Protein AF-A0A2P4PUC8-F1 (afdb_monomer_lite)

Organism: Rhizophagus irregularis (strain DAOM 181602 / DAOM 197198 / MUCL 43194) (NCBI:txid747089)

pLDDT: mean 80.92, std 13.05, range [52.88, 97.0]

Radius of gyration: 12.16 Å; chains: 1; bounding box: 25×26×36 Å

Secondary structure (DSSP, 8-state):
----EEEE-S---------HHHHHHHHT--EEEEETT--HHHHHHHHHH-TT--EEEEE--SS---S---

Sequence (70 aa):
MKYTHLYIYQNFDSQIHLTHEAKRCFSEIEFLSCSTGIKDNIISILTETCKSIKKLELFIKLVDNNYGIV

Foldseek 3Di:
DQDQEEEEEPPPPDPDPQDPVNLQSLCNHQEYEYELPDDPSVVVSSVVRNNRHNYYHYHYDPPDNPDDDD

Structure (mmCIF, N/CA/C/O backbone):
data_AF-A0A2P4PUC8-F1
#
_entry.id   AF-A0A2P4PUC8-F1
#
loop_
_atom_site.group_PDB
_atom_site.id
_atom_site.type_symbol
_atom_site.label_atom_id
_atom_site.label_alt_id
_atom_site.label_comp_id
_atom_site.label_asym_id
_atom_site.label_entity_id
_atom_site.label_seq_id
_atom_site.pdbx_PDB_ins_code
_atom_site.Cartn_x
_atom_site.Cartn_y
_atom_site.Cartn_z
_atom_site.occupancy
_atom_site.B_iso_or_equiv
_atom_site.auth_seq_id
_atom_site.auth_comp_id
_atom_site.auth_asym_id
_atom_site.auth_atom_id
_atom_site.pdbx_PDB_model_num
ATOM 1 N N . MET A 1 1 ? -5.151 15.720 12.297 1.00 66.44 1 MET A N 1
ATOM 2 C CA . MET A 1 1 ? -5.664 15.415 10.942 1.00 66.44 1 MET A CA 1
ATOM 3 C C . MET A 1 1 ? -5.263 13.992 10.597 1.00 66.44 1 MET A C 1
ATOM 5 O O . MET A 1 1 ? -4.127 13.640 10.883 1.00 66.44 1 MET A O 1
ATOM 9 N N . LYS A 1 2 ? -6.182 13.188 10.047 1.00 82.44 2 LYS A N 1
ATOM 10 C CA . LYS A 1 2 ? -5.906 11.824 9.573 1.00 82.44 2 LYS A CA 1
ATOM 11 C C . LYS A 1 2 ? -5.699 11.866 8.061 1.00 82.44 2 LYS A C 1
ATOM 13 O O . LYS A 1 2 ? -6.548 12.409 7.359 1.00 82.44 2 LYS A O 1
ATOM 18 N N . TYR A 1 3 ? -4.603 11.294 7.575 1.00 87.69 3 TYR A N 1
ATOM 19 C CA . TYR A 1 3 ? -4.380 11.098 6.145 1.00 87.69 3 TYR A CA 1
ATOM 20 C C . TYR A 1 3 ? -4.808 9.680 5.794 1.00 87.69 3 TYR A C 1
ATOM 22 O O . TYR A 1 3 ? -4.273 8.724 6.338 1.00 87.69 3 TYR A O 1
ATOM 30 N N . THR A 1 4 ? -5.804 9.551 4.924 1.00 94.75 4 THR A N 1
ATOM 31 C CA . THR A 1 4 ? -6.339 8.246 4.499 1.00 94.75 4 THR A CA 1
ATOM 32 C C . THR A 1 4 ? -6.067 7.945 3.032 1.00 94.75 4 THR A C 1
ATOM 34 O O . THR A 1 4 ? -6.321 6.830 2.588 1.00 94.75 4 THR A O 1
ATOM 37 N N . HIS A 1 5 ? -5.567 8.921 2.275 1.00 94.75 5 HIS A N 1
ATOM 38 C CA . HIS A 1 5 ? -5.321 8.802 0.843 1.00 94.75 5 HIS A CA 1
ATOM 39 C C . HIS A 1 5 ? -3.838 9.006 0.567 1.00 94.75 5 HIS A C 1
ATOM 41 O O . HIS A 1 5 ? -3.262 10.016 0.975 1.00 94.75 5 HIS A O 1
ATOM 47 N N . LEU A 1 6 ? -3.244 8.052 -0.140 1.00 91.75 6 LEU A N 1
ATOM 48 C CA . LEU A 1 6 ? -1.850 8.066 -0.542 1.00 91.75 6 LEU A CA 1
ATOM 49 C C . LEU A 1 6 ? -1.759 8.023 -2.066 1.00 91.75 6 LEU A C 1
ATOM 51 O O . LEU A 1 6 ? -2.281 7.107 -2.698 1.00 91.75 6 LEU A O 1
ATOM 55 N N . TYR A 1 7 ? -1.073 9.011 -2.636 1.00 91.06 7 TYR A N 1
ATOM 56 C CA . TYR A 1 7 ? -0.825 9.119 -4.071 1.00 91.06 7 TYR A CA 1
ATOM 57 C C . TYR A 1 7 ? 0.676 9.022 -4.325 1.00 91.06 7 TYR A C 1
ATOM 59 O O . TYR A 1 7 ? 1.442 9.850 -3.832 1.00 91.06 7 TYR A O 1
ATOM 67 N N . ILE A 1 8 ? 1.096 8.018 -5.091 1.00 86.25 8 ILE A N 1
ATOM 68 C CA . ILE A 1 8 ? 2.499 7.788 -5.440 1.00 86.25 8 ILE A CA 1
ATOM 69 C C . ILE A 1 8 ? 2.627 7.808 -6.958 1.00 86.25 8 ILE A C 1
ATOM 71 O O . ILE A 1 8 ? 2.323 6.839 -7.656 1.00 86.25 8 ILE A O 1
ATOM 75 N N . TYR A 1 9 ? 3.087 8.945 -7.468 1.00 77.12 9 TYR A N 1
ATOM 76 C CA . TYR A 1 9 ? 3.395 9.114 -8.881 1.00 77.12 9 TYR A CA 1
ATOM 77 C C . TYR A 1 9 ? 4.799 8.588 -9.212 1.00 77.12 9 TYR A C 1
ATOM 79 O O . TYR A 1 9 ? 5.571 8.197 -8.337 1.00 77.12 9 TYR A O 1
ATOM 87 N N . GLN A 1 10 ? 5.095 8.520 -10.509 1.00 71.06 10 GLN A N 1
ATOM 88 C CA . GLN A 1 10 ? 6.298 7.897 -11.058 1.00 71.06 10 GLN A CA 1
ATOM 89 C C . GLN A 1 10 ? 7.613 8.451 -10.470 1.00 71.06 10 GLN A C 1
ATOM 91 O O . GLN A 1 10 ? 7.665 9.592 -10.018 1.00 71.06 10 GLN A O 1
ATOM 96 N N . ASN A 1 11 ? 8.688 7.658 -10.560 1.00 65.25 11 ASN A N 1
ATOM 97 C CA . ASN A 1 11 ? 10.047 7.998 -10.109 1.00 65.25 11 ASN A CA 1
ATOM 98 C C . ASN A 1 11 ? 10.163 8.263 -8.604 1.00 65.25 11 ASN A C 1
ATOM 100 O O . ASN A 1 11 ? 11.009 9.045 -8.170 1.00 65.25 11 ASN A O 1
ATOM 104 N N . PHE A 1 12 ? 9.340 7.588 -7.797 1.00 66.75 12 PHE A N 1
ATOM 105 C CA . PHE A 1 12 ? 9.515 7.572 -6.351 1.00 66.75 12 PHE A CA 1
ATOM 106 C C . PHE A 1 12 ? 10.770 6.760 -5.989 1.00 66.75 12 PHE A C 1
ATOM 108 O O . PHE A 1 12 ? 10.701 5.594 -5.616 1.00 66.75 12 PHE A O 1
ATOM 115 N N . ASP A 1 13 ? 11.935 7.386 -6.163 1.00 62.62 13 ASP A N 1
ATOM 116 C CA . ASP A 1 13 ? 13.261 6.849 -5.847 1.00 62.62 13 ASP A CA 1
ATOM 117 C C . ASP A 1 13 ? 13.750 7.311 -4.469 1.00 62.62 13 ASP A C 1
ATOM 119 O O . ASP A 1 13 ? 14.941 7.491 -4.220 1.00 62.62 13 ASP A O 1
ATOM 123 N N . SER A 1 14 ? 12.815 7.574 -3.556 1.00 62.28 14 SER A N 1
ATOM 124 C CA . SER A 1 14 ? 13.204 7.794 -2.173 1.00 62.28 14 SER A CA 1
ATOM 125 C C . SER A 1 14 ? 13.411 6.426 -1.533 1.00 62.28 14 SER A C 1
ATOM 127 O O . SER A 1 14 ? 12.515 5.582 -1.526 1.00 62.28 14 SER A O 1
ATOM 129 N N . GLN A 1 15 ? 14.612 6.177 -1.014 1.00 62.25 15 GLN A N 1
ATOM 130 C CA . GLN A 1 15 ? 14.815 5.083 -0.072 1.00 62.25 15 GLN A CA 1
ATOM 131 C C . GLN A 1 15 ? 13.972 5.408 1.161 1.00 62.25 15 GLN A C 1
ATOM 133 O O . GLN A 1 15 ? 14.385 6.194 2.013 1.00 62.25 15 GLN A O 1
ATOM 138 N N . ILE A 1 16 ? 12.749 4.878 1.216 1.00 68.06 16 ILE A N 1
ATOM 139 C CA . ILE A 1 16 ? 11.825 5.177 2.305 1.00 68.06 16 ILE A CA 1
ATOM 140 C C . ILE A 1 16 ? 12.332 4.486 3.573 1.00 68.06 16 ILE A C 1
ATOM 142 O O . ILE A 1 16 ? 11.984 3.344 3.865 1.00 68.06 16 ILE A O 1
ATOM 146 N N . HIS A 1 17 ? 13.137 5.189 4.363 1.00 69.88 17 HIS A N 1
ATOM 147 C CA . HIS A 1 17 ? 13.349 4.832 5.759 1.00 69.88 17 HIS A CA 1
ATOM 148 C C . HIS A 1 17 ? 12.152 5.344 6.563 1.00 69.88 17 HIS A C 1
ATOM 150 O O . HIS A 1 17 ? 12.108 6.499 6.987 1.00 69.88 17 HIS A O 1
ATOM 156 N N . LEU A 1 18 ? 11.135 4.494 6.726 1.00 72.50 18 LEU A N 1
ATOM 157 C CA . LEU A 1 18 ? 9.979 4.828 7.552 1.00 72.50 18 LEU A CA 1
ATOM 158 C C . LEU A 1 18 ? 10.383 4.832 9.025 1.00 72.50 18 LEU A C 1
ATOM 160 O O . LEU A 1 18 ? 10.696 3.781 9.588 1.00 72.50 18 LEU A O 1
ATOM 164 N N . THR A 1 19 ? 10.305 6.000 9.665 1.00 82.12 19 THR A N 1
ATOM 165 C CA . THR A 1 19 ? 10.296 6.058 11.130 1.00 82.12 19 THR A CA 1
ATOM 166 C C . THR A 1 19 ? 9.070 5.315 11.667 1.00 82.12 19 THR A C 1
ATOM 168 O O . THR A 1 19 ? 8.096 5.061 10.946 1.00 82.12 19 THR A O 1
ATOM 171 N N . HIS A 1 20 ? 9.097 4.947 12.946 1.00 81.56 20 HIS A N 1
ATOM 172 C CA . HIS A 1 20 ? 7.993 4.220 13.571 1.00 81.56 20 HIS A CA 1
ATOM 173 C C . HIS A 1 20 ? 6.663 4.995 13.474 1.00 81.56 20 HIS A C 1
ATOM 175 O O . HIS A 1 20 ? 5.60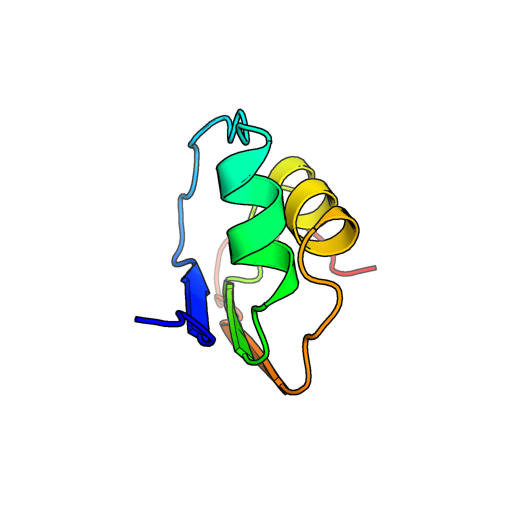7 4.423 13.200 1.00 81.56 20 HIS A O 1
ATOM 181 N N . GLU A 1 21 ? 6.719 6.316 13.624 1.00 83.12 21 GLU A N 1
ATOM 182 C CA . GLU A 1 21 ? 5.578 7.220 13.484 1.00 83.12 21 GLU A CA 1
ATOM 183 C C . GLU A 1 21 ? 5.031 7.210 12.058 1.00 83.12 21 GLU A C 1
ATOM 185 O O . GLU A 1 21 ? 3.817 7.149 11.866 1.00 83.12 21 GLU A O 1
ATOM 190 N N . ALA A 1 22 ? 5.914 7.202 11.057 1.00 85.25 22 ALA A N 1
ATOM 191 C CA . ALA A 1 22 ? 5.502 7.113 9.667 1.00 85.25 22 ALA A CA 1
ATOM 192 C C . ALA A 1 22 ? 4.758 5.796 9.407 1.00 85.25 22 ALA A C 1
ATOM 194 O O . ALA A 1 22 ? 3.660 5.829 8.855 1.00 85.25 22 ALA A O 1
ATOM 195 N N . LYS A 1 23 ? 5.273 4.648 9.884 1.00 87.88 23 LYS A N 1
ATOM 196 C CA . LYS A 1 23 ? 4.580 3.348 9.752 1.00 87.88 23 LYS A CA 1
ATOM 197 C C . LYS A 1 23 ? 3.155 3.391 10.317 1.00 87.88 23 LYS A C 1
ATOM 199 O O . LYS A 1 23 ? 2.240 2.841 9.704 1.00 87.88 23 LYS A O 1
ATOM 204 N N . ARG A 1 24 ? 2.947 4.076 11.448 1.00 88.00 24 ARG A N 1
ATOM 205 C CA . ARG A 1 24 ? 1.608 4.271 12.025 1.00 88.00 24 ARG A CA 1
ATOM 206 C C . ARG A 1 24 ? 0.708 5.094 11.101 1.00 88.00 24 ARG A C 1
ATOM 208 O O . ARG A 1 24 ? -0.418 4.676 10.856 1.00 88.00 24 ARG A O 1
ATOM 215 N N . CYS A 1 25 ? 1.203 6.194 10.535 1.00 88.31 25 CYS A N 1
ATOM 216 C CA . CYS A 1 25 ? 0.454 6.978 9.548 1.00 88.31 25 CYS A CA 1
ATOM 217 C C . CYS A 1 25 ? 0.062 6.135 8.321 1.00 88.31 25 CYS A C 1
ATOM 219 O O . CYS A 1 25 ? -1.082 6.195 7.881 1.00 88.31 25 CYS A O 1
ATOM 221 N N . PHE A 1 26 ? 0.973 5.304 7.803 1.00 90.56 26 PHE A N 1
ATOM 222 C CA . PHE A 1 26 ? 0.683 4.422 6.665 1.00 90.56 26 PHE A CA 1
ATOM 223 C C . PHE A 1 26 ? -0.357 3.339 6.996 1.00 90.56 26 PHE A C 1
ATOM 225 O O . PHE A 1 26 ? -1.182 3.010 6.148 1.00 90.56 26 PHE A O 1
ATOM 232 N N . SER A 1 27 ? -0.401 2.844 8.239 1.00 92.12 27 SER A N 1
ATOM 233 C CA . SER A 1 27 ? -1.406 1.853 8.668 1.00 92.12 27 SER A CA 1
ATOM 234 C C . SER A 1 27 ? -2.850 2.349 8.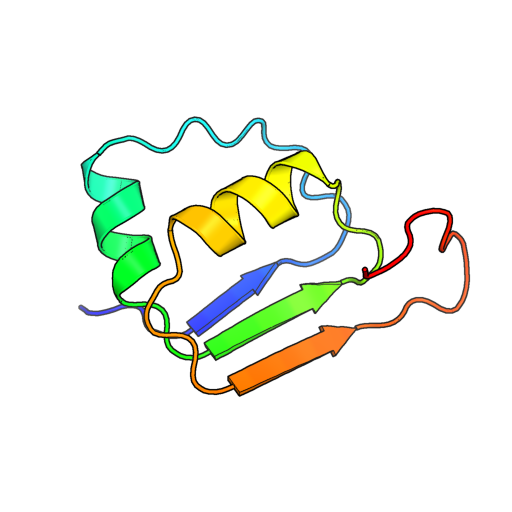585 1.00 92.12 27 SER A C 1
ATOM 236 O O . SER A 1 27 ? -3.780 1.546 8.503 1.00 92.12 27 SER A O 1
ATOM 238 N N . GLU A 1 28 ? -3.031 3.666 8.552 1.00 93.94 28 GLU A N 1
ATOM 239 C CA . GLU A 1 28 ? -4.321 4.341 8.494 1.00 93.94 28 GLU A CA 1
ATOM 240 C C . GLU A 1 28 ? -4.782 4.673 7.064 1.00 93.94 28 GLU A C 1
ATOM 242 O O . GLU A 1 28 ? -5.887 5.196 6.892 1.00 93.94 28 GLU A O 1
ATOM 247 N N . ILE A 1 29 ? -3.968 4.361 6.047 1.00 95.44 29 ILE A N 1
ATOM 248 C CA . ILE A 1 29 ? -4.291 4.581 4.633 1.00 95.44 29 ILE A CA 1
ATOM 249 C C . ILE A 1 29 ? -5.397 3.627 4.183 1.00 95.44 29 ILE A C 1
ATOM 251 O O . ILE A 1 29 ? -5.295 2.411 4.328 1.00 95.44 29 ILE A O 1
ATOM 255 N N . GLU A 1 30 ? -6.441 4.203 3.591 1.00 97.00 30 GLU A N 1
ATOM 256 C CA . GLU A 1 30 ? -7.626 3.506 3.086 1.00 97.00 30 GLU A CA 1
ATOM 257 C C . GLU A 1 30 ? -7.711 3.551 1.552 1.00 97.00 30 GLU A C 1
ATOM 259 O O . GLU A 1 30 ? -8.355 2.701 0.939 1.00 97.00 30 GLU A O 1
ATOM 264 N N . PHE A 1 31 ? -7.039 4.511 0.916 1.00 96.06 31 PHE A N 1
ATOM 265 C CA . PHE A 1 31 ? -6.965 4.652 -0.533 1.00 96.06 31 PHE A CA 1
ATOM 266 C C . PHE A 1 31 ? -5.508 4.768 -0.980 1.00 96.06 31 PHE A C 1
ATOM 268 O O . PHE A 1 31 ? -4.795 5.668 -0.531 1.00 96.06 31 PHE A O 1
ATOM 275 N N . LEU A 1 32 ? -5.089 3.886 -1.887 1.00 92.94 32 LEU A N 1
ATOM 276 C CA . LEU A 1 32 ? -3.776 3.928 -2.522 1.00 92.94 32 LEU A CA 1
ATOM 277 C C . LEU A 1 3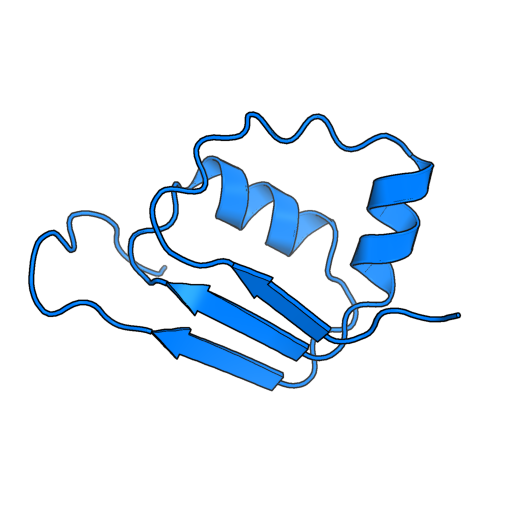2 ? -3.944 4.127 -4.026 1.00 92.94 32 LEU A C 1
ATOM 279 O O . LEU A 1 32 ? -4.621 3.345 -4.688 1.00 92.94 32 LEU A O 1
ATOM 283 N N . SER A 1 33 ? -3.285 5.148 -4.559 1.00 91.81 33 SER A N 1
ATOM 284 C CA . SER A 1 33 ? -3.178 5.387 -5.991 1.00 91.81 33 SER A CA 1
ATOM 285 C C . SER A 1 33 ? -1.712 5.410 -6.394 1.00 91.81 33 SER A C 1
ATOM 287 O O . SER A 1 33 ? -0.929 6.182 -5.831 1.00 91.81 33 SER A O 1
ATOM 289 N N . CYS A 1 34 ? -1.307 4.527 -7.306 1.00 87.81 34 CYS A N 1
ATOM 290 C CA . CYS A 1 34 ? 0.104 4.335 -7.605 1.00 87.81 34 CYS A CA 1
ATOM 291 C C . CYS A 1 34 ? 0.373 3.904 -9.058 1.00 87.81 34 CYS A C 1
ATOM 293 O O . CYS A 1 34 ? -0.484 3.348 -9.738 1.00 87.81 34 CYS A O 1
ATOM 295 N N . SER A 1 35 ? 1.565 4.217 -9.569 1.00 85.62 35 SER A N 1
ATOM 296 C CA . SER A 1 35 ? 2.003 3.831 -10.919 1.00 85.62 35 SER A CA 1
ATOM 297 C C . SER A 1 35 ? 2.491 2.378 -10.965 1.00 85.62 35 SER A C 1
ATOM 299 O O . SER A 1 35 ? 3.196 1.947 -10.059 1.00 85.62 35 SER A O 1
ATOM 301 N N . THR A 1 36 ? 2.233 1.645 -12.054 1.00 80.81 36 THR A N 1
ATOM 302 C CA . THR A 1 36 ? 2.740 0.262 -12.225 1.00 80.81 36 THR A CA 1
ATOM 303 C C . THR A 1 36 ? 4.260 0.173 -12.324 1.00 80.81 36 THR A C 1
ATOM 305 O O . THR A 1 36 ? 4.838 -0.846 -11.983 1.00 80.81 36 THR A O 1
ATOM 308 N N . GLY A 1 37 ? 4.925 1.251 -12.747 1.00 77.50 37 GLY A N 1
ATOM 309 C CA . GLY A 1 37 ? 6.391 1.351 -12.778 1.00 77.50 37 GLY A CA 1
ATOM 310 C C . GLY A 1 37 ? 7.058 1.735 -11.447 1.00 77.50 37 GLY A C 1
ATOM 311 O O . GLY A 1 37 ? 8.116 2.361 -11.471 1.00 77.50 37 GLY A O 1
ATOM 312 N N . ILE A 1 38 ? 6.429 1.482 -10.296 1.00 81.25 38 ILE A N 1
ATOM 313 C CA . ILE A 1 38 ? 7.052 1.714 -8.980 1.00 81.25 38 ILE A CA 1
ATOM 314 C C . ILE A 1 38 ? 8.030 0.575 -8.668 1.00 81.25 38 ILE A C 1
ATOM 316 O O . ILE A 1 38 ? 7.767 -0.576 -8.994 1.00 81.25 38 ILE A O 1
ATOM 320 N N . LYS A 1 39 ? 9.158 0.896 -8.023 1.00 81.06 39 LYS A N 1
ATOM 321 C CA . LYS A 1 39 ? 10.178 -0.090 -7.642 1.00 81.06 39 LYS A CA 1
ATOM 322 C C . LYS A 1 39 ? 9.638 -1.095 -6.614 1.00 81.06 39 LYS A C 1
ATOM 324 O O . LYS A 1 39 ? 8.971 -0.703 -5.654 1.00 81.06 39 LYS A O 1
ATOM 329 N N . ASP A 1 40 ? 10.024 -2.363 -6.748 1.00 81.69 40 ASP A N 1
ATOM 330 C CA . ASP A 1 40 ? 9.577 -3.468 -5.882 1.00 81.69 40 ASP A CA 1
ATOM 331 C C . ASP A 1 40 ? 9.819 -3.219 -4.384 1.00 81.69 40 ASP A C 1
ATOM 333 O O . ASP A 1 40 ? 9.004 -3.590 -3.540 1.00 81.69 40 ASP A O 1
ATOM 337 N N . ASN A 1 41 ? 10.912 -2.533 -4.028 1.00 83.62 41 ASN A N 1
ATOM 338 C CA . ASN A 1 41 ? 11.203 -2.185 -2.634 1.00 83.62 41 ASN A CA 1
ATOM 339 C C . ASN A 1 41 ? 10.131 -1.263 -2.025 1.00 83.62 41 ASN A C 1
ATOM 341 O O . ASN A 1 41 ? 9.771 -1.423 -0.860 1.00 83.62 41 ASN A O 1
ATOM 345 N N . ILE A 1 42 ? 9.581 -0.334 -2.808 1.00 84.31 42 ILE A N 1
ATOM 346 C CA . ILE A 1 42 ? 8.486 0.540 -2.384 1.00 84.31 42 ILE A CA 1
ATOM 347 C C . ILE A 1 42 ? 7.201 -0.277 -2.234 1.00 84.31 42 ILE A C 1
ATOM 349 O O . ILE A 1 42 ? 6.504 -0.127 -1.233 1.00 84.31 42 ILE A O 1
ATOM 353 N N . ILE A 1 43 ? 6.912 -1.182 -3.177 1.00 84.75 43 ILE A N 1
ATOM 354 C CA . ILE A 1 43 ? 5.740 -2.074 -3.114 1.00 84.75 43 ILE A CA 1
ATOM 355 C C . ILE A 1 43 ? 5.776 -2.929 -1.838 1.00 84.75 43 ILE A C 1
ATOM 357 O O . ILE A 1 43 ? 4.766 -3.032 -1.136 1.00 84.75 43 ILE A O 1
ATOM 361 N N . SER A 1 44 ? 6.943 -3.479 -1.490 1.00 86.62 44 SER A N 1
ATOM 362 C CA . SER A 1 44 ? 7.133 -4.255 -0.259 1.00 86.62 44 SER A CA 1
ATOM 363 C C . SER A 1 44 ? 6.826 -3.425 0.991 1.00 86.62 44 SER A C 1
ATOM 365 O O . SER A 1 44 ? 6.102 -3.883 1.874 1.00 86.62 44 SER A O 1
ATOM 367 N N . ILE A 1 45 ? 7.333 -2.190 1.063 1.00 86.56 45 ILE A N 1
ATOM 368 C CA . ILE A 1 45 ? 7.108 -1.293 2.207 1.00 86.56 45 ILE A CA 1
ATOM 369 C C . ILE A 1 45 ? 5.625 -0.921 2.335 1.00 86.56 45 ILE A C 1
ATOM 371 O O . ILE A 1 45 ? 5.073 -0.924 3.439 1.00 86.56 45 ILE A O 1
ATOM 375 N N . LEU A 1 46 ? 4.963 -0.610 1.219 1.00 88.38 46 LEU A N 1
ATOM 376 C CA . LEU A 1 46 ? 3.538 -0.277 1.210 1.00 88.38 46 LEU A CA 1
ATOM 377 C C . LEU A 1 46 ? 2.692 -1.467 1.662 1.00 88.38 46 LEU A C 1
ATOM 379 O O . LEU A 1 46 ? 1.808 -1.287 2.492 1.00 88.38 46 LEU A O 1
ATOM 383 N N .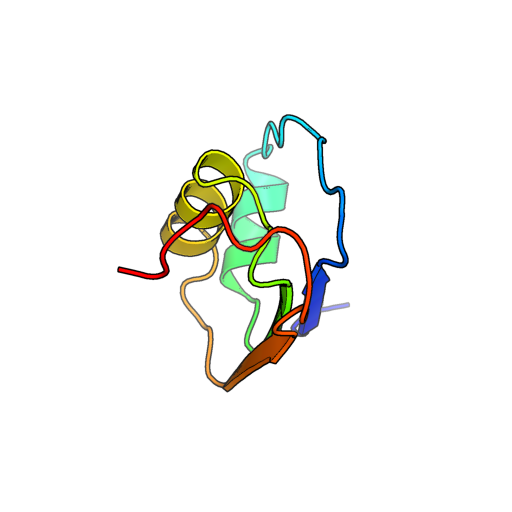 THR A 1 47 ? 3.007 -2.675 1.195 1.00 87.56 47 THR A N 1
ATOM 384 C CA . THR A 1 47 ? 2.309 -3.905 1.601 1.00 87.56 47 THR A CA 1
ATOM 385 C C . THR A 1 47 ? 2.503 -4.214 3.090 1.00 87.56 47 THR A C 1
ATOM 387 O O . THR A 1 47 ? 1.558 -4.618 3.763 1.00 87.56 47 THR A O 1
ATOM 390 N N . GLU A 1 48 ? 3.698 -3.977 3.645 1.00 90.31 48 GLU A N 1
ATOM 391 C CA . GLU A 1 48 ? 3.966 -4.182 5.079 1.00 90.31 48 GLU A CA 1
ATOM 392 C C . GLU A 1 48 ? 3.191 -3.189 5.966 1.00 90.31 48 GLU A C 1
ATOM 394 O O . GLU A 1 48 ? 2.743 -3.527 7.069 1.00 90.31 48 GLU A O 1
ATOM 399 N N . THR A 1 49 ? 3.042 -1.945 5.501 1.00 90.62 49 THR A N 1
ATOM 400 C CA . THR A 1 49 ? 2.574 -0.833 6.340 1.00 90.62 49 THR A CA 1
ATOM 401 C C . THR A 1 49 ? 1.116 -0.450 6.124 1.00 90.62 49 THR A C 1
ATOM 403 O O . THR A 1 49 ? 0.419 -0.201 7.107 1.00 90.62 49 THR A O 1
ATOM 406 N N . CYS A 1 50 ? 0.618 -0.438 4.888 1.00 92.44 50 CYS A N 1
ATOM 407 C CA . CYS A 1 50 ? -0.727 0.018 4.531 1.00 92.44 50 CYS A CA 1
ATOM 408 C C . CYS A 1 50 ? -1.783 -1.076 4.755 1.00 92.44 50 CYS A C 1
ATOM 410 O O . CYS A 1 50 ? -2.350 -1.634 3.819 1.00 92.44 50 CYS A O 1
ATOM 412 N N . LYS A 1 51 ? -2.070 -1.380 6.024 1.00 92.31 51 LYS A N 1
ATOM 413 C CA . LYS A 1 51 ? -2.951 -2.494 6.428 1.00 92.31 51 LYS A CA 1
ATOM 414 C C . LYS A 1 51 ? -4.455 -2.236 6.269 1.00 92.31 51 LYS A C 1
ATOM 416 O O . LYS A 1 51 ? -5.241 -3.160 6.450 1.00 92.31 51 LYS A O 1
ATOM 421 N N . SER A 1 52 ? -4.859 -1.006 5.952 1.00 95.50 52 SER A N 1
ATOM 422 C CA . SER A 1 52 ? -6.269 -0.587 5.923 1.00 95.50 52 SER A CA 1
ATOM 423 C C . SER A 1 52 ? -6.795 -0.262 4.519 1.00 95.50 52 SER A C 1
ATOM 425 O O . SER A 1 52 ? -7.875 0.322 4.408 1.00 95.50 52 SER A O 1
ATOM 427 N N . ILE A 1 53 ? -6.063 -0.610 3.449 1.00 95.38 53 ILE A N 1
ATOM 428 C CA . ILE A 1 53 ? -6.444 -0.270 2.068 1.00 95.38 53 ILE A CA 1
ATOM 429 C C . ILE A 1 53 ? -7.814 -0.875 1.729 1.00 95.38 53 ILE A C 1
ATOM 431 O O . ILE A 1 53 ? -8.018 -2.084 1.795 1.00 95.38 53 ILE A O 1
ATOM 435 N N . LYS A 1 54 ? -8.745 -0.012 1.317 1.00 96.19 54 LYS A N 1
ATOM 436 C CA . LYS A 1 54 ? -10.093 -0.353 0.836 1.00 96.19 54 LYS A CA 1
ATOM 437 C C . LYS A 1 54 ? -10.241 -0.157 -0.668 1.00 96.19 54 LYS A C 1
ATOM 439 O O . LYS A 1 54 ? -11.077 -0.806 -1.287 1.00 96.19 54 LYS A O 1
ATOM 444 N N . LYS A 1 55 ? -9.464 0.756 -1.258 1.00 97.00 55 LYS A N 1
ATOM 445 C CA . LYS A 1 55 ? -9.477 1.032 -2.697 1.00 97.00 55 LYS A CA 1
ATOM 446 C C . LYS A 1 55 ? -8.053 1.215 -3.216 1.00 97.00 55 LYS A C 1
ATOM 448 O O . LYS A 1 55 ? -7.276 1.984 -2.652 1.00 97.00 55 LYS A O 1
ATOM 453 N N . LEU A 1 56 ? -7.757 0.513 -4.306 1.00 93.19 56 LEU A N 1
ATOM 454 C CA . LEU A 1 56 ? -6.503 0.579 -5.045 1.00 93.19 56 LEU A CA 1
ATOM 455 C C . LEU A 1 56 ? -6.777 1.132 -6.446 1.00 93.19 56 LEU A C 1
ATOM 457 O O . LEU A 1 56 ? -7.683 0.660 -7.132 1.00 93.19 56 LEU A O 1
ATOM 461 N N . GLU A 1 57 ? -5.995 2.120 -6.863 1.00 93.94 57 GLU A N 1
ATOM 462 C CA . GLU A 1 57 ? -6.021 2.686 -8.209 1.00 93.94 57 GLU A CA 1
ATOM 463 C C . GLU A 1 57 ? -4.626 2.596 -8.828 1.00 93.94 57 GLU A C 1
ATOM 465 O O . GLU A 1 57 ? -3.648 3.067 -8.249 1.00 93.94 57 GLU A O 1
ATOM 470 N N . LEU A 1 58 ? -4.534 1.967 -9.998 1.00 88.19 58 LEU A N 1
ATOM 471 C CA . LEU A 1 58 ? -3.266 1.724 -10.675 1.00 88.19 58 LEU A CA 1
ATOM 472 C C . LEU A 1 58 ? -3.178 2.552 -11.952 1.00 88.19 58 LEU A C 1
ATOM 474 O O . LEU A 1 58 ? -4.003 2.414 -12.854 1.00 88.19 58 LEU A O 1
ATOM 478 N N . PHE A 1 59 ? -2.136 3.370 -12.052 1.00 84.69 59 PHE A N 1
ATOM 479 C CA . PHE A 1 59 ? -1.785 4.059 -13.286 1.00 84.69 59 PHE A CA 1
ATOM 480 C C . PHE A 1 59 ? -0.806 3.202 -14.084 1.00 84.69 59 PHE A C 1
ATOM 482 O O . PHE A 1 59 ? 0.388 3.149 -13.780 1.00 84.69 59 PHE A O 1
ATOM 489 N N . ILE A 1 60 ? -1.319 2.531 -15.113 1.00 78.94 60 ILE A N 1
ATOM 490 C CA . ILE A 1 60 ? -0.511 1.731 -16.036 1.00 78.94 60 ILE A CA 1
ATOM 491 C C . ILE A 1 60 ? 0.095 2.661 -17.078 1.00 78.94 60 ILE A C 1
ATOM 493 O O . ILE A 1 60 ? -0.627 3.318 -17.830 1.00 78.94 60 ILE A O 1
ATOM 497 N N . LYS A 1 61 ? 1.423 2.729 -17.140 1.00 68.94 61 LYS A N 1
ATOM 498 C CA . LYS A 1 61 ? 2.091 3.476 -18.209 1.00 68.94 61 LYS A CA 1
ATOM 499 C C . LYS A 1 61 ? 2.222 2.615 -19.449 1.00 68.94 61 LYS A C 1
ATOM 501 O O . LYS A 1 61 ? 2.444 1.421 -19.360 1.00 68.94 61 LYS A O 1
ATOM 506 N N . LEU A 1 62 ? 2.062 3.218 -20.620 1.00 64.06 62 LEU A N 1
ATOM 507 C CA . LEU A 1 62 ? 2.119 2.511 -21.905 1.00 64.06 62 LEU A CA 1
ATOM 508 C C . LEU A 1 62 ? 3.558 2.244 -22.388 1.00 64.06 62 LEU A C 1
ATOM 510 O O . LEU A 1 62 ? 3.742 1.562 -23.389 1.00 64.06 62 LEU A O 1
ATOM 514 N N . VAL A 1 63 ? 4.572 2.764 -21.687 1.00 61.84 63 VAL A N 1
ATOM 515 C CA . VAL A 1 63 ? 5.994 2.662 -22.047 1.00 61.84 63 VAL A CA 1
ATOM 516 C C . VAL A 1 63 ? 6.812 2.445 -20.765 1.00 61.84 63 VAL A C 1
ATOM 518 O O . VAL A 1 63 ? 6.528 3.096 -19.759 1.00 61.84 63 VAL A O 1
ATOM 521 N N . ASP A 1 64 ? 7.779 1.521 -20.807 1.00 56.94 64 ASP A N 1
ATOM 522 C CA . ASP A 1 64 ? 8.684 1.107 -19.711 1.00 56.94 64 ASP A CA 1
ATOM 523 C C . ASP A 1 64 ? 8.069 0.300 -18.538 1.00 56.94 64 ASP A C 1
ATOM 525 O O . ASP A 1 64 ? 8.428 0.488 -17.375 1.00 56.94 64 ASP A O 1
ATOM 529 N N . ASN A 1 65 ? 7.177 -0.660 -18.819 1.00 53.31 65 ASN A N 1
ATOM 530 C CA . ASN A 1 65 ? 6.693 -1.634 -17.822 1.00 53.31 65 ASN A CA 1
ATOM 531 C C . ASN A 1 65 ? 7.607 -2.870 -17.743 1.00 53.31 65 ASN A C 1
ATOM 533 O O . ASN A 1 65 ? 7.226 -3.957 -18.170 1.00 53.31 65 ASN A O 1
ATOM 537 N N . ASN A 1 66 ? 8.811 -2.721 -17.191 1.00 55.38 66 ASN A N 1
ATOM 538 C CA . ASN A 1 66 ? 9.702 -3.867 -16.948 1.00 55.38 66 ASN A CA 1
ATOM 539 C C . ASN A 1 66 ? 9.452 -4.557 -15.592 1.00 55.38 66 ASN A C 1
ATOM 541 O O . ASN A 1 66 ? 10.153 -5.507 -15.255 1.00 55.38 66 ASN A O 1
ATOM 545 N N . TYR A 1 67 ? 8.467 -4.092 -14.818 1.00 57.19 67 TYR A N 1
ATOM 546 C CA . TYR A 1 67 ? 8.138 -4.614 -13.493 1.00 57.19 67 TYR A CA 1
ATOM 547 C C . TYR A 1 67 ? 6.736 -5.225 -13.521 1.00 57.19 67 TYR A C 1
ATOM 549 O O . TYR A 1 67 ? 5.762 -4.565 -13.890 1.00 57.19 67 TYR A O 1
ATOM 557 N N . GLY A 1 68 ? 6.655 -6.519 -13.213 1.00 52.88 68 GLY A N 1
ATOM 558 C CA . GLY A 1 68 ? 5.397 -7.253 -13.135 1.00 52.88 68 GLY A CA 1
ATOM 559 C C . GLY A 1 68 ? 4.702 -7.009 -11.799 1.00 52.88 68 GLY A C 1
ATOM 560 O O . GLY A 1 68 ? 5.353 -6.940 -10.762 1.00 52.88 68 GLY A O 1
ATOM 561 N N . ILE A 1 69 ? 3.374 -6.914 -11.824 1.00 55.81 69 ILE A 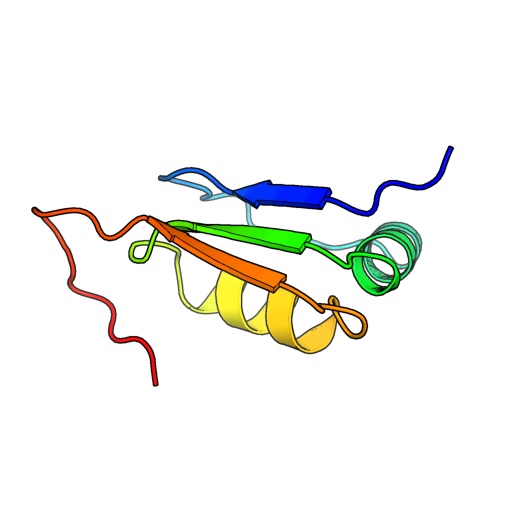N 1
ATOM 562 C CA . ILE A 1 69 ? 2.548 -7.010 -10.617 1.00 55.81 69 ILE A CA 1
ATOM 563 C C . ILE A 1 69 ? 2.266 -8.502 -10.410 1.00 55.81 69 ILE A C 1
ATOM 565 O O . ILE A 1 69 ? 1.621 -9.106 -11.269 1.00 55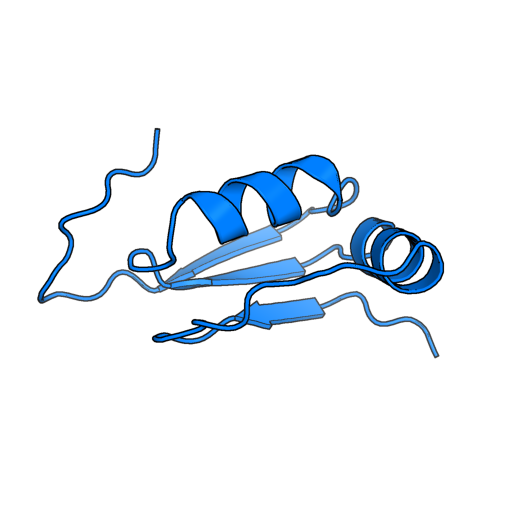.81 69 ILE A O 1
ATOM 569 N N . VAL A 1 70 ? 2.784 -9.089 -9.326 1.00 53.12 70 VAL A N 1
ATOM 570 C CA . VAL A 1 70 ? 2.530 -10.485 -8.914 1.00 53.12 70 VAL A CA 1
ATOM 571 C C . VAL A 1 70 ? 1.611 -10.501 -7.704 1.00 53.12 70 VAL A C 1
ATOM 573 O O . VAL A 1 70 ? 1.875 -9.711 -6.770 1.00 53.12 70 VAL A O 1
#